Protein AF-A0A1Q6U2T4-F1 (afdb_monomer_lite)

Radius of gyration: 12.35 Å; chains: 1; bounding box: 26×30×30 Å

pLDDT: mean 94.33, std 5.17, range [61.28, 98.31]

Foldseek 3Di:
DWDWDDDPNHTAKIKHPFKDKAPWDDDQFKTKIKMAGQFKMKMKGAADAQFKKFKDKQNHTPGIDGHHRRRIDIDIDGHHPHGMIIIMIGTD

Structure (mmCIF, N/CA/C/O backbone):
data_AF-A0A1Q6U2T4-F1
#
_entry.id   AF-A0A1Q6U2T4-F1
#
loop_
_atom_site.group_PDB
_atom_site.id
_atom_site.type_symbol
_atom_site.label_atom_id
_atom_site.label_alt_id
_atom_site.label_comp_id
_atom_site.label_asym_id
_atom_site.label_entity_id
_atom_site.label_seq_id
_atom_site.pdbx_PDB_ins_code
_atom_site.Cartn_x
_atom_site.Cartn_y
_atom_site.Cartn_z
_atom_site.occupancy
_atom_site.B_iso_or_equiv
_atom_site.auth_seq_id
_atom_site.auth_comp_id
_atom_site.auth_asym_id
_atom_site.auth_atom_id
_atom_site.pdbx_PDB_model_num
ATOM 1 N N . GLU A 1 1 ? 7.466 14.198 -10.773 1.00 61.28 1 GLU A N 1
ATOM 2 C CA . GLU A 1 1 ? 6.028 13.921 -10.974 1.00 61.28 1 GLU A CA 1
ATOM 3 C C . GLU A 1 1 ? 5.659 12.785 -10.031 1.00 61.28 1 GLU A C 1
ATOM 5 O O . GLU A 1 1 ? 6.536 11.981 -9.778 1.00 61.28 1 GLU A O 1
ATOM 10 N N . ILE A 1 2 ? 4.481 12.764 -9.414 1.00 83.19 2 ILE A N 1
ATOM 11 C CA . ILE A 1 2 ? 4.063 11.694 -8.484 1.00 83.19 2 ILE A CA 1
ATOM 12 C C . ILE A 1 2 ? 2.753 11.094 -8.991 1.00 83.19 2 ILE A C 1
ATOM 14 O O . ILE A 1 2 ? 1.949 11.824 -9.575 1.00 83.19 2 ILE A O 1
ATOM 18 N N . THR A 1 3 ? 2.523 9.804 -8.758 1.00 85.81 3 THR A N 1
ATOM 19 C CA . THR A 1 3 ? 1.217 9.191 -9.032 1.00 85.81 3 THR A CA 1
ATOM 20 C C . THR A 1 3 ? 0.362 9.346 -7.783 1.00 85.81 3 THR A C 1
ATOM 22 O O . THR A 1 3 ? 0.743 8.875 -6.715 1.00 85.81 3 THR A O 1
ATOM 25 N N . LYS A 1 4 ? -0.782 10.029 -7.894 1.00 92.12 4 LYS A N 1
ATOM 26 C CA . LYS A 1 4 ? -1.652 10.355 -6.756 1.00 92.12 4 LYS A CA 1
ATOM 27 C C . LYS A 1 4 ? -3.114 10.097 -7.093 1.00 92.12 4 LYS A C 1
ATOM 29 O O . LYS A 1 4 ? -3.576 10.501 -8.159 1.00 92.12 4 LYS A O 1
ATOM 34 N N . LEU A 1 5 ? -3.847 9.492 -6.160 1.00 92.81 5 LEU A N 1
ATOM 35 C CA . LEU A 1 5 ? -5.306 9.419 -6.204 1.00 92.81 5 LEU A CA 1
ATOM 36 C C . LEU A 1 5 ? -5.906 10.235 -5.059 1.00 92.81 5 LEU A C 1
ATOM 38 O O . LEU A 1 5 ? -5.430 10.202 -3.920 1.00 92.81 5 LEU A O 1
ATOM 42 N N . GLU A 1 6 ? -6.994 10.931 -5.369 1.00 92.06 6 GLU A N 1
ATOM 43 C CA . GLU A 1 6 ? -7.785 11.691 -4.409 1.00 92.06 6 GLU A CA 1
ATOM 44 C C . GLU A 1 6 ? -9.262 11.314 -4.529 1.00 92.06 6 GLU A C 1
ATOM 46 O O . GLU A 1 6 ? -9.776 11.066 -5.622 1.00 92.06 6 GLU A O 1
ATOM 51 N N . ARG A 1 7 ? -9.968 11.308 -3.399 1.00 85.81 7 ARG A N 1
ATOM 52 C CA . ARG A 1 7 ? -11.410 11.090 -3.322 1.00 85.81 7 ARG A CA 1
ATOM 53 C C . ARG A 1 7 ? -12.036 12.217 -2.517 1.00 85.81 7 ARG A C 1
ATOM 55 O O . ARG A 1 7 ? -11.704 12.412 -1.356 1.00 85.81 7 ARG A O 1
ATOM 62 N N . ASN A 1 8 ? -12.959 12.955 -3.131 1.00 85.69 8 ASN A N 1
ATOM 63 C CA . ASN A 1 8 ? -13.632 14.102 -2.504 1.00 85.69 8 ASN A CA 1
ATOM 64 C C . ASN A 1 8 ? -12.655 15.165 -1.949 1.00 85.69 8 ASN A C 1
ATOM 66 O O . ASN A 1 8 ? -12.929 15.778 -0.922 1.00 85.69 8 ASN A O 1
ATOM 70 N N . GLY A 1 9 ? -11.510 15.368 -2.613 1.00 81.06 9 GLY A N 1
ATOM 71 C CA . GLY A 1 9 ? -10.467 16.309 -2.180 1.00 81.06 9 GLY A CA 1
ATOM 72 C C . GLY A 1 9 ? -9.576 15.803 -1.041 1.00 81.06 9 GLY A C 1
ATOM 73 O O . GLY A 1 9 ? -8.716 16.547 -0.576 1.00 81.06 9 GLY A O 1
ATOM 74 N N . LEU A 1 10 ? -9.764 14.555 -0.599 1.00 82.06 10 LEU A N 1
ATOM 75 C CA . LEU A 1 10 ? -8.888 13.875 0.349 1.00 82.06 10 LEU A CA 1
ATOM 76 C C . LEU A 1 10 ? -7.939 12.943 -0.398 1.00 82.06 10 LEU A C 1
ATOM 78 O O . LEU A 1 10 ? -8.324 12.277 -1.359 1.00 82.06 10 LEU A O 1
ATOM 82 N N . PHE A 1 11 ? -6.694 12.899 0.052 1.00 86.81 11 PHE A N 1
ATOM 83 C CA . PHE A 1 11 ? -5.693 11.963 -0.439 1.00 86.81 11 PHE A CA 1
ATOM 84 C C . PHE A 1 11 ? -6.115 10.532 -0.082 1.00 86.81 11 PHE A C 1
ATOM 86 O O . PHE A 1 11 ? -6.615 10.295 1.013 1.00 86.81 11 PHE A O 1
ATOM 93 N N . VAL A 1 12 ? -5.886 9.566 -0.977 1.00 93.00 12 VAL A N 1
ATOM 94 C CA . VAL A 1 12 ? -6.107 8.137 -0.661 1.00 93.00 12 VAL A CA 1
ATOM 95 C C . VAL A 1 12 ? -4.916 7.245 -1.003 1.00 93.00 12 VAL A C 1
ATOM 97 O O . VAL A 1 12 ? -4.687 6.248 -0.322 1.00 93.00 12 VAL A O 1
ATOM 100 N N . TYR A 1 13 ? -4.136 7.613 -2.021 1.00 96.25 13 TYR A N 1
ATOM 101 C CA . TYR A 1 13 ? -2.986 6.852 -2.500 1.00 96.25 13 TYR A CA 1
ATOM 102 C C . TYR A 1 13 ? -1.940 7.798 -3.089 1.00 96.25 13 TYR A C 1
ATOM 104 O O . TYR A 1 13 ? -2.287 8.727 -3.826 1.00 96.25 13 TYR A O 1
ATOM 112 N N . GLU A 1 14 ? -0.668 7.510 -2.834 1.00 96.12 14 GLU A N 1
ATOM 113 C CA . GLU A 1 14 ? 0.470 8.110 -3.528 1.00 96.12 14 GLU A CA 1
ATOM 114 C C . GLU A 1 14 ? 1.590 7.097 -3.720 1.00 96.12 14 GLU A C 1
ATOM 116 O O . GLU A 1 14 ? 1.857 6.276 -2.841 1.00 96.12 14 GLU A O 1
ATOM 121 N N . SER A 1 15 ? 2.269 7.197 -4.858 1.00 94.19 15 SER A N 1
ATOM 122 C CA . SER A 1 15 ? 3.479 6.443 -5.156 1.00 94.19 15 SER A CA 1
ATOM 123 C C . SER A 1 15 ? 4.491 7.265 -5.947 1.00 94.19 15 SER A C 1
ATOM 125 O O . SER A 1 15 ? 4.200 8.347 -6.477 1.00 94.19 15 SER A O 1
ATOM 127 N N . VAL A 1 16 ? 5.713 6.737 -6.011 1.00 90.44 16 VAL A N 1
ATOM 128 C CA . VAL A 1 16 ? 6.819 7.334 -6.768 1.00 90.44 16 VAL A CA 1
ATOM 129 C C . VAL A 1 16 ? 6.492 7.452 -8.270 1.00 90.44 16 VAL A C 1
ATOM 131 O O . VAL A 1 16 ? 5.696 6.663 -8.793 1.00 90.44 16 VAL A O 1
ATOM 134 N N . PRO A 1 17 ? 7.081 8.436 -8.981 1.00 86.25 17 PRO A N 1
ATOM 135 C CA . PRO A 1 17 ? 6.966 8.557 -10.435 1.00 86.25 17 PRO A CA 1
ATOM 136 C C . PRO A 1 17 ? 7.221 7.242 -11.176 1.00 86.25 17 PRO A C 1
ATOM 138 O O . PRO A 1 17 ? 8.075 6.459 -10.778 1.00 86.25 17 PRO A O 1
ATOM 141 N N . GLY A 1 18 ? 6.531 7.050 -12.302 1.00 89.38 18 GLY A N 1
ATOM 142 C CA . GLY A 1 18 ? 6.719 5.877 -13.165 1.00 89.38 18 GLY A CA 1
ATOM 143 C C . GLY A 1 18 ? 5.874 4.664 -12.775 1.00 89.38 18 GLY A C 1
ATOM 144 O O . GLY A 1 18 ? 5.927 3.654 -13.468 1.00 89.38 18 GLY A O 1
ATOM 145 N N . THR A 1 19 ? 5.065 4.779 -11.721 1.00 94.62 19 THR A N 1
ATOM 146 C CA . THR A 1 19 ? 4.094 3.752 -11.335 1.00 94.62 19 THR A CA 1
ATOM 147 C C . THR A 1 19 ? 2.711 4.035 -11.912 1.00 94.62 19 THR A C 1
ATOM 149 O O . THR A 1 19 ? 2.260 5.187 -11.943 1.00 94.62 19 THR A O 1
ATOM 152 N N . ALA A 1 20 ? 2.007 2.979 -12.312 1.00 94.50 20 ALA A N 1
ATOM 153 C CA . ALA A 1 20 ? 0.589 3.019 -12.641 1.00 94.50 20 ALA A CA 1
ATOM 154 C C . ALA A 1 20 ? -0.202 2.208 -11.610 1.00 94.50 20 ALA A C 1
ATOM 156 O O . ALA A 1 20 ? 0.187 1.105 -11.236 1.00 94.50 20 ALA A O 1
ATOM 157 N N . VAL A 1 21 ? -1.321 2.769 -11.148 1.00 95.75 21 VAL A N 1
ATOM 158 C CA . VAL A 1 21 ? -2.247 2.107 -10.226 1.00 95.75 21 VAL A CA 1
ATOM 159 C C . VAL A 1 21 ? -3.574 1.864 -10.931 1.00 95.75 21 VAL A C 1
ATOM 161 O O . VAL A 1 21 ? -4.156 2.766 -11.537 1.00 95.75 21 VAL A O 1
ATOM 164 N N . THR A 1 22 ? -4.066 0.634 -10.857 1.00 96.12 22 THR A N 1
ATOM 165 C CA . THR A 1 22 ? -5.327 0.215 -11.468 1.00 96.12 22 THR A CA 1
ATOM 166 C C . THR A 1 22 ? -6.179 -0.556 -10.466 1.00 96.12 22 THR A C 1
ATOM 168 O O . THR A 1 22 ? -5.716 -0.968 -9.403 1.00 96.12 22 THR A O 1
ATOM 171 N N . ASN A 1 23 ? -7.471 -0.709 -10.776 1.00 96.94 23 ASN A N 1
ATOM 172 C CA . ASN A 1 23 ? -8.424 -1.464 -9.955 1.00 96.94 23 ASN A CA 1
ATOM 173 C C . ASN A 1 23 ? -8.501 -1.025 -8.481 1.00 96.94 23 ASN A C 1
ATOM 175 O O . ASN A 1 23 ? -8.874 -1.830 -7.628 1.00 96.94 23 ASN A O 1
ATOM 179 N N . PHE A 1 24 ? -8.192 0.243 -8.184 1.00 96.81 24 PHE A N 1
ATOM 180 C CA . PHE A 1 24 ? -8.256 0.772 -6.826 1.00 96.81 24 PHE A CA 1
ATOM 181 C C . PHE A 1 24 ? -9.688 0.713 -6.289 1.00 96.81 24 PHE A C 1
ATOM 183 O O . PHE A 1 24 ? -10.614 1.310 -6.846 1.00 96.81 24 PHE A O 1
ATOM 190 N N . LYS A 1 25 ? -9.862 -0.011 -5.187 1.00 95.75 25 LYS A N 1
ATOM 191 C CA . LYS A 1 25 ? -11.119 -0.161 -4.459 1.00 95.75 25 LYS A CA 1
ATOM 192 C C . LYS A 1 25 ? -10.855 0.075 -2.985 1.00 95.75 25 LYS A C 1
ATOM 194 O O . LYS A 1 25 ? -9.861 -0.395 -2.443 1.00 95.75 25 LYS A O 1
ATOM 199 N N . GLN A 1 26 ? -11.777 0.785 -2.355 1.00 93.69 26 GLN A N 1
ATOM 200 C CA . GLN A 1 26 ? -11.750 1.058 -0.930 1.00 93.69 26 GLN A CA 1
ATOM 201 C C . GLN A 1 26 ? -13.169 0.969 -0.382 1.00 93.69 26 GLN A C 1
ATOM 203 O O . GLN A 1 26 ? -14.065 1.678 -0.859 1.00 93.69 26 GLN A O 1
ATOM 208 N N . ASP A 1 27 ? -13.340 0.118 0.621 1.00 91.94 27 ASP A N 1
ATOM 209 C CA . ASP A 1 27 ? -14.513 0.068 1.485 1.00 91.94 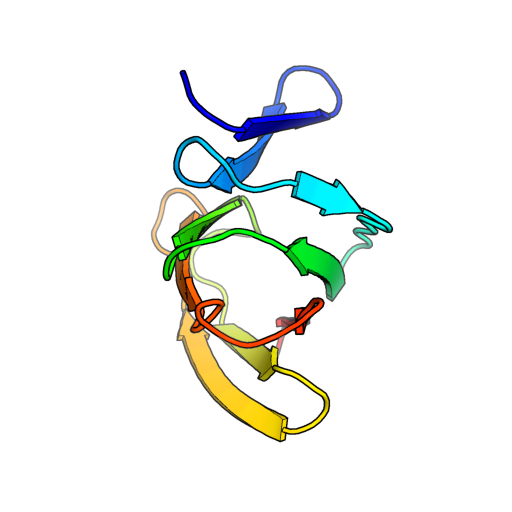27 ASP A CA 1
ATOM 210 C C . ASP A 1 27 ? -14.132 0.455 2.927 1.00 91.94 27 ASP A C 1
ATOM 212 O O . ASP A 1 27 ? -13.085 1.062 3.158 1.00 91.94 27 ASP A O 1
ATOM 216 N N . GLU A 1 28 ? -15.013 0.189 3.892 1.00 89.56 28 GLU A N 1
ATOM 217 C CA . GLU A 1 28 ? -14.812 0.573 5.294 1.00 89.56 28 GLU A CA 1
ATOM 218 C C . GLU A 1 28 ? -13.610 -0.115 5.954 1.00 89.56 28 GLU A C 1
ATOM 220 O O . GLU A 1 28 ? -13.033 0.450 6.880 1.00 89.56 28 GLU A O 1
ATOM 225 N N . LYS A 1 29 ? -13.239 -1.320 5.507 1.00 94.31 29 LYS A N 1
ATOM 226 C CA . LYS A 1 29 ? -12.225 -2.160 6.163 1.00 94.31 29 LYS A CA 1
ATOM 227 C C . LYS A 1 29 ? -11.114 -2.612 5.233 1.00 94.31 29 LYS A C 1
ATOM 229 O O . LYS A 1 29 ? -10.106 -3.130 5.708 1.00 94.31 29 LYS A O 1
ATOM 234 N N . THR A 1 30 ? -11.284 -2.455 3.928 1.00 96.44 30 THR A N 1
ATOM 235 C CA . THR A 1 30 ? -10.369 -2.999 2.938 1.00 96.44 30 THR A CA 1
ATOM 236 C C . THR A 1 30 ? -10.009 -1.962 1.889 1.00 96.44 30 THR A C 1
ATOM 238 O O . THR A 1 30 ? -10.858 -1.239 1.367 1.00 96.44 30 THR A O 1
ATOM 241 N N . VAL A 1 31 ? -8.726 -1.940 1.538 1.00 97.81 31 VAL A N 1
ATOM 242 C CA . VAL A 1 31 ? -8.205 -1.296 0.334 1.00 97.81 31 VAL A CA 1
ATOM 243 C C . VAL A 1 31 ? -7.553 -2.363 -0.532 1.00 97.81 31 VAL A C 1
ATOM 245 O O . VAL A 1 31 ? -6.805 -3.197 -0.031 1.00 97.81 31 VAL A O 1
ATOM 248 N N . SER A 1 32 ? -7.826 -2.347 -1.833 1.00 98.12 32 SER A N 1
ATOM 249 C CA . SER A 1 32 ? -7.171 -3.232 -2.798 1.00 98.12 32 SER A CA 1
ATOM 250 C C . SER A 1 32 ? -6.870 -2.499 -4.091 1.00 98.12 32 SER A C 1
ATOM 252 O O . SER A 1 32 ? -7.702 -1.717 -4.555 1.00 98.12 32 SER A O 1
ATOM 254 N N . PHE A 1 33 ? -5.729 -2.780 -4.700 1.00 98.19 33 PHE A N 1
ATOM 255 C CA . PHE A 1 33 ? -5.341 -2.221 -5.989 1.00 98.19 33 PHE A CA 1
ATOM 256 C C . PHE A 1 33 ? -4.264 -3.082 -6.646 1.00 98.19 33 PHE A C 1
ATOM 258 O O . PHE A 1 33 ? -3.636 -3.918 -6.003 1.00 98.19 33 PHE A O 1
ATOM 265 N N . THR A 1 34 ? -4.039 -2.844 -7.931 1.00 98.25 34 THR A N 1
ATOM 266 C CA . THR A 1 34 ? -2.909 -3.397 -8.674 1.00 98.25 34 THR A CA 1
ATOM 267 C C . THR A 1 34 ? -1.958 -2.260 -9.011 1.00 98.25 34 THR A C 1
ATOM 269 O O . THR A 1 34 ? -2.410 -1.186 -9.416 1.00 98.25 34 THR A O 1
ATOM 272 N N . VAL A 1 35 ? -0.660 -2.480 -8.838 1.00 97.19 35 VAL A N 1
ATOM 273 C CA . VAL A 1 35 ? 0.382 -1.500 -9.148 1.00 97.19 35 VAL A CA 1
ATOM 274 C C . VAL A 1 35 ? 1.435 -2.118 -10.063 1.00 97.19 35 VAL A C 1
ATOM 276 O O . VAL A 1 35 ? 1.804 -3.276 -9.901 1.00 97.19 35 VAL A O 1
ATOM 279 N N . GLU A 1 36 ? 1.906 -1.343 -11.030 1.00 96.62 36 GLU A N 1
ATOM 280 C CA . GLU A 1 36 ? 2.989 -1.711 -11.944 1.00 96.62 36 GLU A CA 1
ATOM 281 C C . GLU A 1 36 ? 3.975 -0.547 -12.073 1.00 96.62 36 GLU A C 1
ATOM 283 O O . GLU A 1 36 ? 3.609 0.618 -11.877 1.00 96.62 36 GLU A O 1
ATOM 288 N N . GLY A 1 37 ? 5.230 -0.853 -12.389 1.00 95.12 37 GLY A N 1
ATOM 289 C CA . GLY A 1 37 ? 6.288 0.139 -12.534 1.00 95.12 37 GLY A CA 1
ATOM 290 C C . GLY A 1 37 ? 7.625 -0.508 -12.906 1.00 95.12 37 GLY A C 1
ATOM 291 O O . GLY A 1 37 ? 7.802 -1.704 -12.700 1.00 95.12 37 GLY A O 1
ATOM 292 N N . PRO A 1 38 ? 8.568 0.261 -13.473 1.00 94.50 38 PRO A N 1
ATOM 293 C CA . PRO A 1 38 ? 9.863 -0.266 -13.907 1.00 94.50 38 PRO A CA 1
ATOM 294 C C . PRO A 1 38 ? 10.855 -0.492 -12.755 1.00 94.50 38 PRO A C 1
ATOM 296 O O . PRO A 1 38 ? 11.847 -1.187 -12.946 1.00 94.50 38 PRO A O 1
ATOM 299 N N . GLU A 1 39 ? 10.610 0.117 -11.596 1.00 94.50 39 GLU A N 1
ATOM 300 C CA . GLU A 1 39 ? 11.472 0.102 -10.414 1.00 94.50 39 GLU A CA 1
ATOM 301 C C . GLU A 1 39 ? 10.612 -0.120 -9.168 1.00 94.50 39 GLU A C 1
ATOM 303 O O . GLU A 1 39 ? 9.417 0.200 -9.166 1.00 94.50 39 GLU A O 1
ATOM 308 N N . ASP A 1 40 ? 11.232 -0.613 -8.099 1.00 95.19 40 ASP A N 1
ATOM 309 C CA . ASP A 1 40 ? 10.591 -0.741 -6.793 1.00 95.19 40 ASP A CA 1
ATOM 310 C C . ASP A 1 40 ? 10.004 0.589 -6.318 1.00 95.19 40 ASP A C 1
ATOM 312 O O . ASP A 1 40 ? 10.585 1.669 -6.480 1.00 95.19 40 ASP A O 1
ATOM 316 N N . ALA A 1 41 ? 8.834 0.508 -5.691 1.00 94.12 41 ALA A N 1
ATOM 317 C CA . ALA A 1 41 ? 8.052 1.681 -5.350 1.00 94.12 41 ALA A CA 1
ATOM 318 C C . ALA A 1 41 ? 7.763 1.773 -3.857 1.00 94.12 41 ALA A C 1
ATOM 320 O O . ALA A 1 41 ? 7.401 0.799 -3.196 1.00 94.12 41 ALA A O 1
ATOM 321 N N . GLN A 1 42 ? 7.820 3.003 -3.348 1.00 95.06 42 GLN A N 1
ATOM 322 C CA . GLN A 1 42 ? 7.187 3.346 -2.084 1.00 95.06 42 GLN A CA 1
ATOM 323 C C . GLN A 1 42 ? 5.744 3.765 -2.352 1.00 95.06 42 GLN A C 1
ATOM 325 O O . GLN A 1 42 ? 5.495 4.661 -3.163 1.00 95.06 42 GLN A O 1
ATOM 330 N N . ILE A 1 43 ? 4.810 3.148 -1.637 1.00 95.88 43 ILE A N 1
ATOM 331 C CA . ILE A 1 43 ? 3.385 3.470 -1.683 1.00 95.88 43 ILE A CA 1
ATOM 332 C C . ILE A 1 43 ? 2.959 3.991 -0.319 1.00 95.88 43 ILE A C 1
ATOM 334 O O . ILE A 1 43 ? 3.344 3.433 0.707 1.00 95.88 43 ILE A O 1
ATOM 338 N N . THR A 1 44 ? 2.150 5.047 -0.303 1.00 96.81 44 THR A N 1
ATOM 339 C CA . THR A 1 44 ? 1.510 5.572 0.906 1.00 96.81 44 THR A CA 1
ATOM 340 C C . THR A 1 44 ? -0.001 5.618 0.730 1.00 96.81 44 THR A C 1
ATOM 342 O O . THR A 1 44 ? -0.508 6.213 -0.218 1.00 96.81 44 THR A O 1
ATOM 345 N N . LEU A 1 45 ? -0.719 5.024 1.680 1.00 97.19 45 LEU A N 1
ATOM 346 C CA . LEU A 1 45 ? -2.175 5.038 1.776 1.00 97.19 45 LEU A CA 1
ATOM 347 C C . LEU A 1 45 ? -2.622 5.953 2.913 1.00 97.19 45 LEU A C 1
ATOM 349 O O . LEU A 1 45 ? -1.920 6.100 3.915 1.00 97.19 45 LEU A O 1
ATOM 353 N N . GLU A 1 46 ? -3.805 6.541 2.770 1.00 95.88 46 GLU A N 1
ATOM 354 C CA . GLU A 1 46 ? -4.521 7.193 3.869 1.00 95.88 46 GLU A CA 1
ATOM 355 C C . GLU A 1 46 ? -5.721 6.344 4.276 1.00 95.88 46 GLU A C 1
A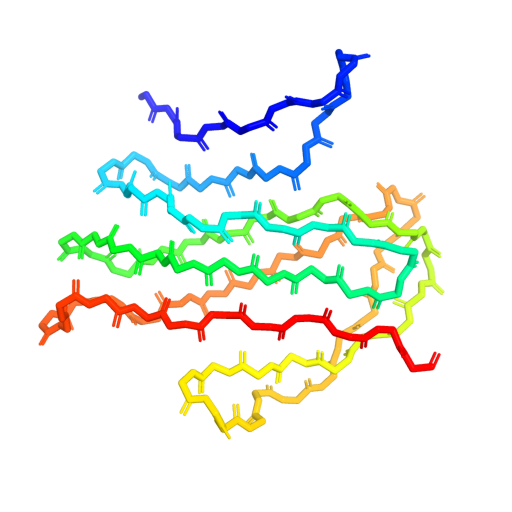TOM 357 O O . GLU A 1 46 ? -6.602 6.039 3.471 1.00 95.88 46 GLU A O 1
ATOM 362 N N . LEU A 1 47 ? -5.699 5.924 5.533 1.00 95.38 47 LEU A N 1
ATOM 363 C CA . LEU A 1 47 ? -6.605 4.976 6.162 1.00 95.38 47 LEU A CA 1
ATOM 364 C C . LEU A 1 47 ? -7.028 5.526 7.535 1.00 95.38 47 LEU A C 1
ATOM 366 O O . LEU A 1 47 ? -6.662 6.640 7.908 1.00 95.38 47 LEU A O 1
ATOM 370 N N . ALA A 1 48 ? -7.780 4.748 8.317 1.00 95.31 48 ALA A N 1
ATOM 371 C CA . ALA A 1 48 ? -8.107 5.146 9.686 1.00 95.31 48 ALA A CA 1
ATOM 372 C C . ALA A 1 48 ? -6.838 5.276 10.547 1.00 95.31 48 ALA A C 1
ATOM 374 O O . ALA A 1 48 ? -5.940 4.434 10.467 1.00 95.31 48 ALA A O 1
ATOM 375 N N . GLU A 1 49 ? -6.776 6.324 11.367 1.00 96.81 49 GLU A N 1
ATOM 376 C CA . GLU A 1 49 ? -5.679 6.614 12.299 1.00 96.81 49 GLU A CA 1
ATOM 377 C C . GLU A 1 49 ? -5.501 5.504 13.340 1.00 96.81 49 GLU A C 1
ATOM 379 O O . GLU A 1 49 ? -6.468 4.854 13.743 1.00 96.81 49 GLU A O 1
ATOM 384 N N . GLU A 1 50 ? -4.259 5.293 13.786 1.00 97.19 50 GLU A N 1
ATOM 385 C CA . GLU A 1 50 ? -3.908 4.386 14.890 1.00 97.19 50 GLU A CA 1
ATOM 386 C C . GLU A 1 50 ? -4.538 2.979 14.803 1.00 97.19 50 GLU A C 1
ATOM 388 O O . GLU A 1 50 ? -4.844 2.350 15.819 1.00 97.19 50 GLU A O 1
ATOM 393 N N . THR A 1 51 ? -4.695 2.460 13.589 1.00 97.94 51 THR A N 1
ATOM 394 C CA . THR A 1 51 ? -5.409 1.217 13.288 1.00 97.94 51 THR A CA 1
ATOM 395 C C . THR A 1 51 ? -4.448 0.186 12.696 1.00 97.94 51 THR A C 1
ATOM 397 O O . THR A 1 51 ? -3.588 0.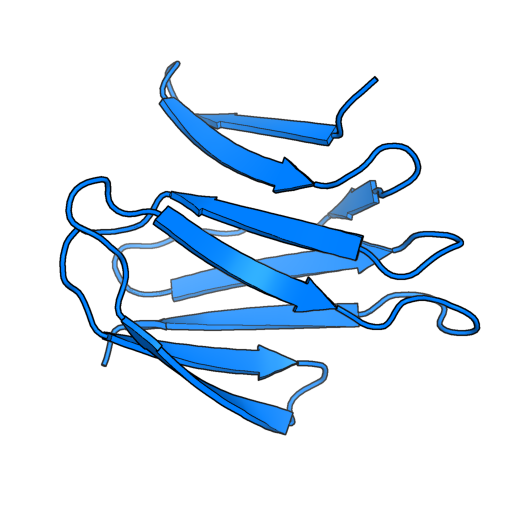534 11.887 1.00 97.94 51 THR A O 1
ATOM 400 N N . GLU A 1 52 ? -4.562 -1.079 13.112 1.00 98.25 52 GLU A N 1
ATOM 401 C CA . GLU A 1 52 ? -3.755 -2.186 12.580 1.00 98.25 52 GLU A CA 1
ATOM 402 C C . GLU A 1 52 ? -4.392 -2.777 11.316 1.00 98.25 52 GLU A C 1
ATOM 404 O O . GLU A 1 52 ? -5.606 -2.968 11.243 1.00 98.25 52 GLU A O 1
ATOM 409 N N . TYR A 1 53 ? -3.554 -3.087 10.330 1.00 98.31 53 TYR A N 1
ATOM 410 C CA . TYR A 1 53 ? -3.947 -3.698 9.069 1.00 98.31 53 TYR A CA 1
ATOM 411 C C . TYR A 1 53 ? -3.060 -4.899 8.753 1.00 98.31 53 TYR A C 1
ATOM 413 O O . TYR A 1 53 ? -1.851 -4.858 8.977 1.00 98.31 53 TYR A O 1
ATOM 421 N N . GLU A 1 54 ? -3.656 -5.947 8.192 1.00 98.25 54 GLU A N 1
ATOM 422 C CA . GLU A 1 54 ? -2.959 -7.019 7.484 1.00 98.25 54 GLU A CA 1
ATOM 423 C C . GLU A 1 54 ? -2.675 -6.580 6.047 1.00 98.25 54 GLU A C 1
ATOM 425 O O . GLU A 1 54 ? -3.573 -6.087 5.361 1.00 98.25 54 GLU A O 1
ATOM 430 N N . ILE A 1 55 ? -1.448 -6.792 5.578 1.00 98.19 55 ILE A N 1
ATOM 431 C CA . ILE A 1 55 ? -1.044 -6.501 4.204 1.00 98.19 55 ILE A CA 1
ATOM 432 C C . ILE A 1 55 ? -0.821 -7.821 3.473 1.00 98.19 55 ILE A C 1
ATOM 434 O O . ILE A 1 55 ? -0.121 -8.708 3.956 1.00 98.19 55 ILE A O 1
ATOM 438 N N . THR A 1 56 ? -1.396 -7.938 2.283 1.00 98.19 56 THR A N 1
ATOM 439 C CA . THR A 1 56 ? -1.199 -9.058 1.363 1.00 98.19 56 THR A CA 1
ATOM 440 C C . THR A 1 56 ? -0.670 -8.532 0.033 1.00 98.19 56 THR A C 1
ATOM 442 O O . THR A 1 56 ? -1.234 -7.591 -0.523 1.00 98.19 56 THR A O 1
ATOM 445 N N . ILE A 1 57 ? 0.396 -9.154 -0.469 1.00 96.69 57 ILE A N 1
ATOM 446 C CA . ILE A 1 57 ? 1.061 -8.851 -1.740 1.00 96.69 57 ILE A CA 1
ATOM 447 C C . ILE A 1 57 ? 1.058 -10.134 -2.577 1.00 96.69 57 ILE A C 1
ATOM 449 O O . ILE A 1 57 ? 1.539 -11.169 -2.112 1.00 96.69 57 ILE A O 1
ATOM 453 N N . ASP A 1 58 ? 0.449 -10.102 -3.764 1.00 95.94 58 ASP A N 1
ATOM 454 C CA . ASP A 1 58 ? 0.250 -11.264 -4.650 1.00 95.94 58 ASP A CA 1
ATOM 455 C C . ASP A 1 58 ? -0.293 -12.505 -3.919 1.00 95.94 58 ASP A C 1
ATOM 457 O O . ASP A 1 58 ? 0.199 -13.633 -4.039 1.00 95.94 58 ASP A O 1
ATOM 461 N N . GLY A 1 59 ? -1.308 -12.281 -3.080 1.00 95.62 59 GLY A N 1
ATOM 462 C CA . GLY A 1 59 ? -1.962 -13.330 -2.296 1.00 95.62 59 GLY A CA 1
ATOM 463 C C . GLY A 1 59 ? -1.138 -13.876 -1.121 1.00 95.62 59 GLY A C 1
ATOM 464 O O . GLY A 1 59 ? -1.599 -14.792 -0.439 1.00 95.62 59 GLY A O 1
ATOM 465 N N . LYS A 1 60 ? 0.056 -13.333 -0.850 1.00 96.50 60 LYS A N 1
ATOM 466 C CA . LYS A 1 60 ? 0.905 -13.712 0.290 1.00 96.50 60 LYS A CA 1
ATOM 467 C C . LYS A 1 60 ? 0.892 -12.625 1.356 1.00 96.50 60 LYS A C 1
ATOM 469 O O . LYS A 1 60 ? 1.034 -11.448 1.046 1.00 96.50 60 LYS A O 1
ATOM 474 N N . SER A 1 61 ? 0.762 -13.022 2.620 1.00 96.06 61 SER A N 1
ATOM 475 C CA . SER A 1 61 ? 0.888 -12.087 3.743 1.00 96.06 61 SER A CA 1
ATOM 476 C C . SER A 1 61 ? 2.281 -11.451 3.750 1.00 96.06 61 SER A C 1
ATOM 478 O O . SER A 1 61 ? 3.293 -12.154 3.707 1.00 96.06 61 SER A O 1
ATOM 480 N N . ALA A 1 62 ? 2.307 -10.124 3.823 1.00 95.69 62 ALA A N 1
ATOM 481 C CA . ALA A 1 6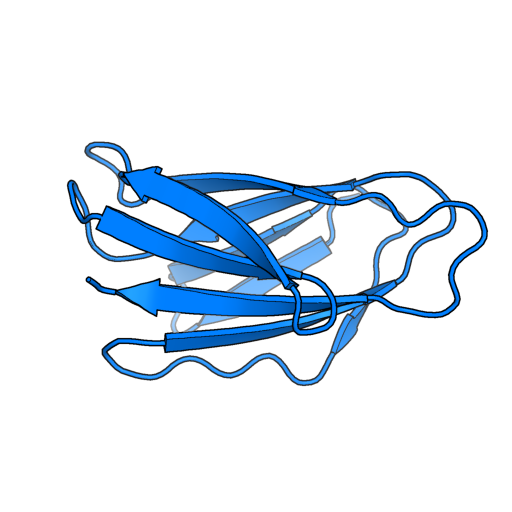2 ? 3.491 -9.300 4.038 1.00 95.69 62 ALA A CA 1
ATOM 482 C C . ALA A 1 62 ? 3.594 -8.811 5.499 1.00 95.69 62 ALA A C 1
ATOM 484 O O . ALA A 1 62 ? 4.487 -8.034 5.836 1.00 95.69 62 ALA A O 1
ATOM 485 N N . GLY A 1 63 ? 2.702 -9.290 6.375 1.00 96.75 63 GLY A N 1
ATOM 486 C CA . GLY A 1 63 ? 2.643 -8.952 7.795 1.00 96.75 63 GLY A CA 1
ATOM 487 C C . GLY A 1 63 ? 1.612 -7.877 8.136 1.00 96.75 63 GLY A C 1
ATOM 488 O O . GLY A 1 63 ? 0.780 -7.491 7.312 1.00 96.75 63 GLY A O 1
ATOM 489 N N . THR A 1 64 ? 1.672 -7.400 9.383 1.00 97.44 64 THR A N 1
ATOM 490 C CA . THR A 1 64 ? 0.801 -6.331 9.879 1.00 97.44 64 THR A CA 1
ATOM 491 C C .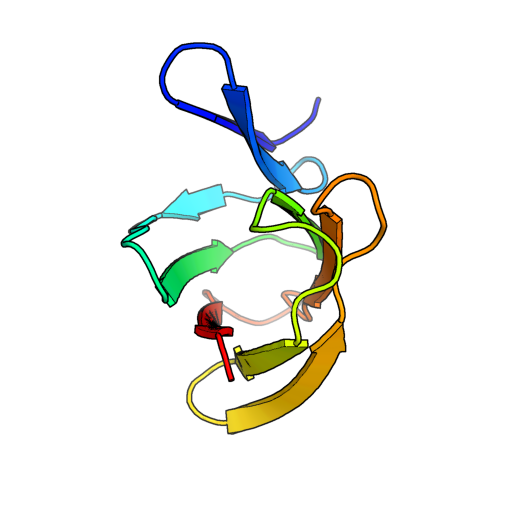 THR A 1 64 ? 1.532 -5.005 10.009 1.00 97.44 64 THR A C 1
ATOM 493 O O . THR A 1 64 ? 2.722 -4.950 10.325 1.00 97.44 64 THR A O 1
ATOM 496 N N . MET A 1 65 ? 0.798 -3.916 9.798 1.00 96.88 65 MET A N 1
ATOM 497 C CA . MET A 1 65 ? 1.268 -2.559 10.056 1.00 96.88 65 MET A CA 1
ATOM 498 C C . MET A 1 65 ? 0.180 -1.739 10.736 1.00 96.88 65 MET A C 1
ATOM 500 O O . MET A 1 65 ? -1.002 -1.864 10.423 1.00 96.88 65 MET A O 1
ATOM 504 N N . LYS A 1 66 ? 0.594 -0.861 11.651 1.00 97.62 66 LYS A N 1
ATOM 505 C CA . LYS A 1 66 ? -0.286 0.118 12.286 1.00 97.62 66 LYS A CA 1
ATOM 506 C C . LYS A 1 66 ? -0.113 1.476 11.612 1.00 97.62 66 LYS A C 1
ATOM 508 O O . LYS A 1 66 ? 1.020 1.929 11.444 1.00 97.62 66 LYS A O 1
ATOM 513 N N . THR A 1 67 ? -1.213 2.126 11.245 1.00 97.94 67 THR A N 1
ATOM 514 C CA . THR A 1 67 ? -1.186 3.516 10.772 1.00 97.94 67 THR A CA 1
ATOM 515 C C . THR A 1 67 ? -0.733 4.460 11.879 1.00 97.94 67 THR A C 1
ATOM 517 O O . THR A 1 67 ? -0.913 4.193 13.069 1.00 97.94 67 THR A O 1
ATOM 520 N N . ASN A 1 68 ? -0.149 5.588 11.483 1.00 97.06 68 ASN A N 1
ATOM 521 C CA . ASN A 1 68 ? 0.193 6.656 12.419 1.00 97.06 68 ASN A CA 1
ATOM 522 C C . ASN A 1 68 ? -1.036 7.509 12.809 1.00 97.06 68 ASN A C 1
ATOM 524 O O . ASN A 1 68 ? -2.148 7.298 12.317 1.00 97.06 68 ASN A O 1
ATOM 528 N N . LEU A 1 69 ? -0.806 8.527 13.645 1.00 96.88 69 LEU A N 1
ATOM 529 C CA . LEU A 1 69 ? -1.806 9.523 14.059 1.00 96.88 69 LEU A CA 1
ATOM 530 C C . LEU A 1 69 ? -2.450 10.301 12.901 1.00 96.88 69 LEU A C 1
ATOM 532 O O . LEU A 1 69 ? -3.455 10.952 13.118 1.00 96.88 69 LEU A O 1
ATOM 536 N N . GLY A 1 70 ? -1.859 10.293 11.704 1.00 95.44 70 GLY A N 1
ATOM 537 C CA . GLY A 1 70 ? -2.430 10.911 10.504 1.00 95.44 70 GLY A CA 1
ATOM 538 C C . GLY A 1 70 ? -3.040 9.897 9.536 1.00 95.44 70 GLY A C 1
ATOM 539 O O . GLY A 1 70 ? -3.242 10.227 8.370 1.00 95.44 70 GLY A O 1
ATOM 540 N N . GLY A 1 71 ? -3.230 8.645 9.967 1.00 96.00 71 GLY A N 1
ATOM 541 C CA . GLY A 1 71 ? -3.857 7.601 9.160 1.00 96.00 71 GLY A CA 1
ATOM 542 C C . GLY A 1 71 ? -2.973 7.073 8.038 1.00 96.00 71 GLY A C 1
ATOM 543 O O . GLY A 1 71 ? -3.447 6.332 7.181 1.00 96.00 71 GLY A O 1
ATOM 544 N N . LYS A 1 72 ? -1.685 7.433 8.008 1.00 96.69 72 LYS A N 1
ATOM 545 C CA . LYS A 1 72 ? -0.788 7.028 6.926 1.00 96.69 72 LYS A CA 1
ATOM 546 C C . LYS A 1 72 ? -0.207 5.648 7.184 1.00 96.69 72 LYS A C 1
ATOM 548 O O . LYS A 1 72 ? 0.302 5.373 8.273 1.00 96.69 72 LYS A O 1
ATOM 553 N N . LEU A 1 73 ? -0.245 4.822 6.145 1.00 97.00 73 LEU A N 1
ATOM 554 C CA . LEU A 1 73 ? 0.452 3.546 6.057 1.00 97.00 73 LEU A CA 1
ATOM 555 C C . LEU A 1 73 ? 1.346 3.595 4.823 1.00 97.00 73 LEU A C 1
ATOM 557 O O . LEU A 1 73 ? 0.851 3.824 3.721 1.00 97.00 73 LEU A O 1
ATOM 561 N N . SER A 1 74 ? 2.648 3.385 5.006 1.00 95.81 74 SER A N 1
ATOM 562 C CA . SER A 1 74 ? 3.614 3.355 3.908 1.00 95.81 74 SER A CA 1
ATOM 563 C C . SER A 1 74 ? 4.253 1.977 3.802 1.00 95.81 74 SER A C 1
ATOM 565 O O . SER A 1 74 ? 4.651 1.404 4.813 1.00 95.81 74 SER A O 1
ATOM 567 N N . MET A 1 75 ? 4.376 1.470 2.581 1.00 94.94 75 MET A N 1
ATOM 568 C CA . MET A 1 75 ? 4.957 0.163 2.280 1.00 94.94 75 MET A CA 1
ATOM 569 C C . MET A 1 75 ? 5.881 0.254 1.069 1.00 94.94 75 MET A C 1
ATOM 571 O O . MET A 1 75 ? 5.675 1.090 0.187 1.00 94.94 75 MET A O 1
ATOM 575 N N . SER A 1 76 ? 6.882 -0.616 1.041 1.00 94.88 76 SER A N 1
ATOM 576 C CA . SER A 1 76 ? 7.737 -0.832 -0.125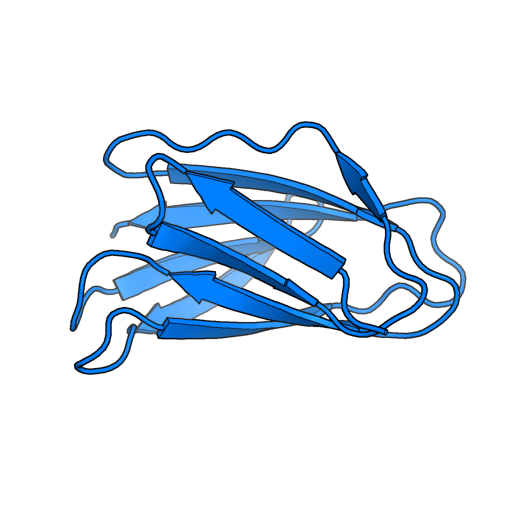 1.00 94.88 76 SER A CA 1
ATOM 577 C C . SER A 1 76 ? 7.203 -2.030 -0.904 1.00 94.88 76 SER A C 1
ATOM 579 O O . SER A 1 76 ? 6.869 -3.050 -0.299 1.00 94.88 76 SER A O 1
ATOM 581 N N . VAL A 1 77 ? 7.099 -1.893 -2.222 1.00 94.62 77 VAL A N 1
ATOM 582 C CA . VAL A 1 77 ? 6.627 -2.944 -3.126 1.00 94.62 77 VAL A CA 1
ATOM 583 C C . VAL A 1 77 ? 7.703 -3.193 -4.172 1.00 94.62 77 VAL A C 1
ATOM 585 O O . VAL A 1 77 ? 8.147 -2.254 -4.834 1.00 94.62 77 VAL A O 1
ATOM 588 N N . GLU A 1 78 ? 8.112 -4.453 -4.296 1.00 95.50 78 GLU A N 1
ATOM 589 C CA . GLU A 1 78 ? 9.044 -4.904 -5.328 1.00 95.50 78 GLU A CA 1
ATOM 590 C C . GLU A 1 78 ? 8.295 -4.993 -6.663 1.00 95.50 78 GLU A C 1
ATOM 592 O O . GLU A 1 78 ? 7.315 -5.731 -6.769 1.00 95.50 78 GLU A O 1
ATOM 597 N N . LEU A 1 79 ? 8.711 -4.207 -7.657 1.00 95.31 79 LEU A N 1
ATOM 598 C CA . LEU A 1 79 ? 8.063 -4.146 -8.979 1.00 95.31 79 LEU A CA 1
ATOM 599 C C . LEU A 1 79 ? 9.027 -4.505 -10.109 1.00 95.31 79 LEU A C 1
ATOM 601 O O . LEU A 1 79 ? 8.588 -4.950 -11.170 1.00 95.31 79 LEU A O 1
ATOM 605 N N . GLU A 1 80 ? 10.335 -4.328 -9.896 1.00 93.25 80 GLU A N 1
ATOM 606 C CA . GLU A 1 80 ? 11.330 -4.574 -10.934 1.00 93.25 80 GLU A CA 1
ATOM 607 C C . GLU A 1 80 ? 11.252 -6.026 -11.438 1.00 93.25 80 GLU A C 1
ATOM 609 O O . GLU A 1 80 ? 11.281 -6.993 -10.675 1.00 93.25 80 GLU A O 1
ATOM 614 N N . GLY A 1 81 ? 11.138 -6.190 -12.759 1.00 89.75 81 GLY A N 1
ATOM 615 C CA . GLY A 1 81 ? 11.060 -7.509 -13.392 1.00 89.75 81 GLY A CA 1
ATOM 616 C C . GLY A 1 81 ? 9.725 -8.243 -13.213 1.00 89.75 81 GLY A C 1
ATOM 617 O O . GLY A 1 81 ? 9.644 -9.415 -13.585 1.00 89.75 81 GLY A O 1
ATOM 618 N N . THR A 1 82 ? 8.693 -7.575 -12.689 1.00 89.06 82 THR A N 1
ATOM 619 C CA . THR A 1 82 ? 7.326 -8.100 -12.559 1.00 89.06 82 THR A CA 1
ATOM 620 C C . THR A 1 82 ? 6.361 -7.284 -13.421 1.00 89.06 82 THR A C 1
ATOM 622 O O . THR A 1 82 ? 6.525 -6.077 -13.564 1.00 89.06 82 THR A O 1
ATOM 625 N N . ASP A 1 83 ? 5.351 -7.933 -14.009 1.00 92.19 83 ASP A N 1
ATOM 626 C CA . ASP A 1 83 ? 4.370 -7.240 -14.857 1.00 92.19 83 ASP A CA 1
ATOM 627 C C . ASP A 1 83 ? 3.482 -6.293 -14.033 1.00 92.19 83 ASP A C 1
ATOM 629 O O . ASP A 1 83 ? 3.334 -5.124 -14.372 1.00 92.19 83 ASP A O 1
ATOM 633 N N . ALA A 1 84 ? 2.897 -6.797 -12.943 1.00 95.69 84 ALA A N 1
ATOM 634 C CA . ALA A 1 84 ? 2.092 -6.035 -11.996 1.00 95.69 84 ALA A CA 1
ATOM 635 C C . ALA A 1 84 ? 1.946 -6.811 -10.680 1.00 95.69 84 ALA A C 1
ATOM 637 O O . ALA A 1 84 ? 1.989 -8.042 -10.683 1.00 95.69 84 ALA A O 1
ATOM 638 N N . VAL A 1 85 ? 1.711 -6.095 -9.583 1.00 97.75 85 VAL A N 1
ATOM 639 C CA . VAL A 1 85 ? 1.563 -6.657 -8.235 1.00 97.75 85 VAL A CA 1
ATOM 640 C C . VAL A 1 85 ? 0.193 -6.302 -7.663 1.00 97.75 85 VAL A C 1
ATOM 642 O O . VAL A 1 85 ? -0.224 -5.139 -7.682 1.00 97.75 85 VAL A O 1
ATOM 645 N N . GLU A 1 86 ? -0.525 -7.298 -7.145 1.00 98.25 86 GLU A N 1
ATOM 646 C CA . GLU A 1 86 ? -1.788 -7.102 -6.432 1.00 98.25 86 GLU A CA 1
ATOM 647 C C . GLU A 1 86 ? -1.532 -6.828 -4.948 1.00 98.25 86 GLU A C 1
ATOM 649 O O . GLU A 1 86 ? -0.908 -7.624 -4.244 1.00 98.25 86 GLU A O 1
ATOM 654 N N . ILE A 1 87 ? -2.071 -5.713 -4.455 1.00 98.31 87 ILE A N 1
ATOM 655 C CA . ILE A 1 87 ? -1.991 -5.304 -3.056 1.00 98.31 87 ILE A CA 1
ATOM 656 C C . ILE A 1 87 ? -3.385 -5.331 -2.443 1.00 98.31 87 ILE A C 1
ATOM 658 O O . ILE A 1 87 ? -4.338 -4.768 -2.990 1.00 98.31 87 ILE A O 1
ATOM 662 N N . LYS A 1 88 ? -3.487 -5.925 -1.254 1.00 98.31 88 LYS A N 1
ATOM 663 C CA . LYS A 1 88 ? -4.677 -5.873 -0.405 1.00 98.31 88 LYS A CA 1
ATOM 664 C C . LYS A 1 88 ? -4.288 -5.504 1.023 1.00 98.31 88 LYS A C 1
ATOM 666 O O . LYS A 1 88 ? -3.345 -6.057 1.580 1.00 98.31 88 LYS A O 1
ATOM 671 N N . VAL A 1 89 ? -5.026 -4.573 1.609 1.00 98.25 89 VAL A N 1
ATOM 672 C CA . VAL A 1 89 ? -4.841 -4.070 2.971 1.00 98.25 89 VAL A CA 1
ATOM 673 C C . VAL A 1 89 ? -6.166 -4.209 3.704 1.00 98.25 89 VAL A C 1
ATOM 675 O O . VAL A 1 89 ? -7.172 -3.668 3.252 1.00 98.25 89 VAL A O 1
ATOM 678 N N . GLU A 1 90 ? -6.184 -4.947 4.811 1.00 98.31 90 GLU A N 1
ATOM 679 C CA . GLU A 1 90 ? -7.404 -5.283 5.554 1.00 98.31 90 GLU A CA 1
ATOM 680 C C . GLU A 1 90 ? -7.270 -4.901 7.022 1.00 98.31 90 GLU A C 1
ATOM 682 O O . GLU A 1 90 ? -6.329 -5.320 7.689 1.00 98.31 90 GLU A O 1
ATOM 687 N N . GLN A 1 91 ? -8.214 -4.113 7.532 1.00 97.75 91 GLN A N 1
ATOM 688 C CA . GLN A 1 91 ? -8.276 -3.733 8.939 1.00 97.75 91 GLN A CA 1
ATOM 689 C C . GLN A 1 91 ? -8.419 -4.982 9.818 1.00 97.75 91 GLN A C 1
ATOM 691 O O . GLN A 1 91 ? -9.271 -5.834 9.545 1.00 97.75 91 GLN A O 1
ATOM 696 N N . ARG A 1 92 ? -7.609 -5.067 10.878 1.00 93.56 92 ARG A N 1
ATOM 697 C CA . ARG A 1 92 ? -7.716 -6.103 11.915 1.00 93.56 92 ARG A CA 1
ATOM 698 C C . ARG A 1 92 ? -8.644 -5.705 13.061 1.00 93.56 92 ARG A C 1
ATOM 700 O O . ARG A 1 92 ? -8.728 -4.499 13.384 1.00 93.56 92 ARG A O 1
#

Sequence (92 aa):
EITKLERNGLFVYESVPGTAVTNFKQDEKTVSFTVEGPEDAQITLELAEETEYEITIDGKSAGTMKTNLGGKLSMSVELEGTDAVEIKVEQR

Secondary structure (DSSP, 8-state):
--EEEEETTEEEEEE-TT-EEEEEEE-SSEEEEEEE-SS-EEEEEE--TT-EEEEEETTEEEEEEE--TT-EEEEEE--TT-S-EEEEEEE-